Protein 1TVG (pdb70)

Sequence (136 aa):
IDLCLSSEGSEVILATSSDEKHPPENIIDGNPETFWTTTGMFPQEFIICFHKHVRIERLVIQSYFVQTLKIEKSTSKEPVDFEQWIEKDLVHTEGQLQNEEIVAHGSATYLRFIIVSAFDHFASVHSVSAEGTVVS

Nearest PDB structures (foldseek):
  1tvg-assembly1_A  TM=1.007E+00  e=2.796E-27  Homo sapiens
  2yc4-assembly1_A  TM=9.793E-01  e=1.132E-14  Chlamydomonas reinhardtii
  2yc2-assembly2_B  TM=9.809E-01  e=1.664E-14  Chlamydomonas reinhardtii
  8ruy-assembly1_R  TM=9.539E-01  e=4.265E-13  Chlamydomonas reinhardtii
  4a42-assembly2_B  TM=7.868E-01  e=5.232E-07  Clostridium perfringens

Radius of gyration: 13.61 Å; Cα contacts (8 Å, |Δi|>4): 381; chains: 1; bounding box: 42×31×30 Å

CATH classification: 2.60.120.260

B-factor: mean 14.68, std 8.05, range [3.54, 55.79]

Foldseek 3Di:
DVLQAVVQVKDKDDWQAAPVQQGPNQAHPPDQPGWHKDDADDWTKIKIFSQAKWKFFKKKWKKAFQAKKWKWFDADPDPDDTDTDDIDGFDHDPPDIGIDMDGDIDMHRMMMMIRGGGNDRMMITRYMDTDGGTDD

GO terms:
  GO:0030991 intraciliary transport particle A (C, IDA)
  GO:0005515 protein binding (F, IPI)
  GO:0097542 ciliary tip (C, TAS)
  GO:0005929 cilium (C, TAS)

Secondary structure (DSSP, 8-state):
-BTT-GGGT-EEE--S---TTS-GGGGGSS-TT--EE--S-SSEEEEEEEEEEEEEEEEEEEEESEEEEEEEEE-SSSS---EEEEEEE----TT--EEEEE---EEEEEEEEEEEEESSS--EEEEEEEEEEEE-

Structure (mmCIF, N/CA/C/O backbone):
data_1TVG
#
_entry.id   1TVG
#
_cell.length_a   70.974
_cell.length_b   41.617
_cell.length_c   46.779
_cell.angle_alpha   90.00
_cell.angle_beta   102.19
_cell.angle_gamma   90.00
#
_symmetry.space_group_name_H-M   'C 1 2 1'
#
loop_
_entity.id
_entity.type
_entity.pdbx_description
1 polymer 'LOC51668 protein'
2 non-polymer 'CALCIUM ION'
3 non-polymer 'SAMARIUM (III) ION'
4 water water
#
loop_
_atom_site.group_PDB
_atom_site.id
_atom_site.type_symbol
_atom_site.label_atom_id
_atom_site.label_alt_id
_atom_site.label_comp_id
_atom_site.label_asym_id
_atom_site.label_entity_id
_atom_site.label_seq_id
_atom_site.pdbx_PDB_ins_code
_atom_site.Cartn_x
_atom_site.Cartn_y
_atom_site.Cartn_z
_atom_site.occupancy
_atom_site.B_iso_or_equiv
_atom_site.auth_seq_id
_atom_site.auth_comp_id
_atom_site.auth_asym_id
_atom_site.auth_atom_id
_atom_site.pdbx_PDB_model_num
ATOM 1 N N . ILE A 1 14 ? 12.703 30.207 39.893 1.00 27.35 4 ILE A N 1
ATOM 2 C CA . ILE A 1 14 ? 11.616 30.492 40.863 1.00 22.96 4 ILE A CA 1
ATOM 3 C C . ILE A 1 14 ? 10.421 31.094 40.123 1.00 22.42 4 ILE A C 1
ATOM 4 O O . ILE A 1 14 ? 10.417 31.169 38.889 1.00 17.43 4 ILE A O 1
ATOM 9 N N . ASP A 1 15 ? 9.418 31.517 40.886 1.00 21.57 5 ASP A N 1
ATOM 10 C CA . ASP A 1 15 ? 8.188 32.091 40.349 1.00 21.77 5 ASP A CA 1
ATOM 11 C C . ASP A 1 15 ? 7.547 31.166 39.319 1.00 17.92 5 ASP A C 1
ATOM 12 O O . ASP A 1 15 ? 7.266 30.011 39.619 1.00 18.97 5 ASP A O 1
ATOM 17 N N . LEU A 1 16 ? 7.326 31.673 38.108 1.00 14.52 6 LEU A N 1
ATOM 18 C CA . LEU A 1 16 ? 6.698 30.891 37.043 1.00 12.30 6 LEU A CA 1
ATOM 19 C C . LEU A 1 16 ? 7.362 29.550 36.745 1.00 11.07 6 LEU A C 1
ATOM 20 O O . LEU A 1 16 ? 6.683 28.599 36.368 1.00 10.80 6 LEU A O 1
ATOM 25 N N . CYS A 1 17 ? 8.680 29.484 36.907 1.00 10.98 7 CYS A N 1
ATOM 26 C CA . CYS A 1 17 ? 9.431 28.267 36.616 1.00 10.02 7 CYS A CA 1
ATOM 27 C C . CYS A 1 17 ? 9.375 27.178 37.680 1.00 9.90 7 CYS A C 1
ATOM 28 O O . CYS A 1 17 ? 9.725 26.033 37.410 1.00 7.70 7 CYS A O 1
ATOM 31 N N . LEU A 1 18 ? 8.947 27.529 38.886 1.00 9.58 8 LEU A N 1
ATOM 32 C CA . LEU A 1 18 ? 8.903 26.564 39.976 1.00 9.42 8 LEU A CA 1
ATOM 33 C C . LEU A 1 18 ? 8.073 25.324 39.684 1.00 9.18 8 LEU A C 1
ATOM 34 O O . LEU A 1 18 ? 6.988 25.403 39.111 1.00 9.58 8 LEU A O 1
ATOM 39 N N . SER A 1 19 ? 8.600 24.172 40.079 1.00 10.36 9 SER A N 1
ATOM 40 C CA . SER A 1 19 ? 7.891 22.919 39.880 1.00 12.57 9 SER A CA 1
ATOM 41 C C . SER A 1 19 ? 6.632 22.942 40.744 1.00 13.71 9 SER A C 1
ATOM 42 O O . SER A 1 19 ? 5.634 22.303 40.417 1.00 12.50 9 SER A O 1
ATOM 45 N N . SER A 1 20 ? 6.684 23.689 41.843 1.00 14.24 10 SER A N 1
ATOM 46 C CA . SER A 1 20 ? 5.536 23.802 42.741 1.00 15.25 10 SER A CA 1
ATOM 47 C C . SER A 1 20 ? 4.417 24.583 42.055 1.00 16.34 10 SER A C 1
ATOM 48 O O . SER A 1 20 ? 3.264 24.562 42.496 1.00 16.36 10 SER A O 1
ATOM 51 N N . GLU A 1 21 ? 4.766 25.280 40.977 1.00 15.52 11 GLU A N 1
ATOM 52 C CA . GLU A 1 21 ? 3.791 26.050 40.216 1.00 14.46 11 GLU A CA 1
ATOM 53 C C . GLU A 1 21 ? 3.287 25.229 39.033 1.00 14.08 11 GLU A C 1
ATOM 54 O O . GLU A 1 21 ? 2.463 25.700 38.244 1.00 15.69 11 GLU A O 1
ATOM 60 N N . GLY A 1 22 ? 3.796 24.005 38.905 1.00 13.17 12 GLY A N 1
ATOM 61 C CA . GLY A 1 22 ? 3.365 23.140 37.825 1.00 11.21 12 GLY A CA 1
ATOM 62 C C . GLY A 1 22 ? 4.343 22.969 36.678 1.00 11.26 12 GLY A C 1
ATOM 63 O O . GLY A 1 22 ? 4.126 22.140 35.799 1.00 12.76 12 GLY A O 1
ATOM 64 N N . SER A 1 23 ? 5.423 23.741 36.684 1.00 11.63 13 SER A N 1
ATOM 65 C CA . SER A 1 23 ? 6.410 23.653 35.621 1.00 10.17 13 SER A CA 1
ATOM 66 C C . SER A 1 23 ? 7.275 22.405 35.766 1.00 9.22 13 SER A C 1
ATOM 67 O O . SER A 1 23 ? 7.311 21.774 36.827 1.00 8.62 13 SER A O 1
ATOM 70 N N . GLU A 1 24 ? 7.969 22.045 34.693 1.00 9.64 14 GLU A N 1
ATOM 71 C CA . GLU A 1 24 ? 8.802 20.851 34.706 1.00 9.50 14 GLU A CA 1
ATOM 72 C C . GLU A 1 24 ? 9.997 20.999 33.773 1.00 8.09 14 GLU A C 1
ATOM 73 O O . GLU A 1 24 ? 9.906 21.652 32.734 1.00 8.70 14 GLU A O 1
ATOM 79 N N . VAL A 1 25 ? 11.121 20.408 34.157 1.00 7.82 15 VAL A N 1
ATOM 80 C CA . VAL A 1 25 ? 12.304 20.453 33.318 1.00 8.02 15 VAL A CA 1
ATOM 81 C C . VAL A 1 25 ? 12.328 19.152 32.535 1.00 8.62 15 VAL A C 1
ATOM 82 O O . VAL A 1 25 ? 12.246 18.063 33.116 1.00 9.77 15 VAL A O 1
ATOM 86 N N . ILE A 1 26 ? 12.423 19.266 31.216 1.00 7.50 16 ILE A N 1
ATOM 87 C CA . ILE A 1 26 ? 12.446 18.096 30.355 1.00 7.59 16 ILE A CA 1
ATOM 88 C C . ILE A 1 26 ? 13.567 18.172 29.325 1.00 7.21 16 ILE A C 1
ATOM 89 O O . ILE A 1 26 ? 14.171 19.222 29.113 1.00 5.92 16 ILE A O 1
ATOM 94 N N . LEU A 1 27 ? 13.860 17.033 28.710 1.00 7.71 17 LEU A N 1
ATOM 95 C CA . LEU A 1 27 ? 14.854 16.960 27.661 1.00 6.88 17 LEU A CA 1
ATOM 96 C C . LEU A 1 27 ? 16.219 17.543 28.002 1.00 7.62 17 LEU A C 1
ATOM 97 O O . LEU A 1 27 ? 16.798 18.273 27.202 1.00 9.28 17 LEU A O 1
ATOM 102 N N . ALA A 1 28 ? 16.721 17.221 29.193 1.00 7.37 18 ALA A N 1
ATOM 103 C CA . ALA A 1 28 ? 18.042 17.682 29.617 1.00 6.86 18 ALA A CA 1
ATOM 104 C C . ALA A 1 28 ? 19.081 16.745 28.989 1.00 7.42 18 ALA A C 1
ATOM 105 O O . ALA A 1 28 ? 18.855 15.534 28.886 1.00 8.78 18 ALA A O 1
ATOM 107 N N . THR A 1 29 ? 20.217 17.300 28.575 1.00 5.44 19 THR A N 1
ATOM 108 C CA . THR A 1 29 ? 21.262 16.512 27.923 1.00 5.96 19 THR A CA 1
ATOM 109 C C . THR A 1 29 ? 22.193 15.777 28.886 1.00 5.71 19 THR A C 1
ATOM 110 O O . THR A 1 29 ? 23.078 15.024 28.467 1.00 7.90 19 THR A O 1
ATOM 114 N N . SER A 1 30 ? 21.987 15.994 30.178 1.00 6.07 20 SER A N 1
ATOM 115 C CA . SER A 1 30 ? 22.756 15.311 31.209 1.00 9.60 20 SER A CA 1
ATOM 116 C C . SER A 1 30 ? 21.759 14.826 32.244 1.00 11.15 20 SER A C 1
ATOM 117 O O . SER A 1 30 ? 20.777 15.507 32.527 1.00 11.67 20 SER A O 1
ATOM 120 N N . SER A 1 31 ? 22.003 13.643 32.796 1.00 14.80 21 SER A N 1
ATOM 121 C CA . SER A 1 31 ? 21.108 13.074 33.794 1.00 18.42 21 SER A CA 1
ATOM 122 C C . SER A 1 31 ? 21.864 12.425 34.950 1.00 20.00 21 SER A C 1
ATOM 123 O O . SER A 1 31 ? 21.640 11.256 35.267 1.00 20.86 21 SER A O 1
ATOM 126 N N . ASP A 1 32 ? 22.761 13.184 35.574 1.00 19.09 22 ASP A N 1
ATOM 127 C CA . ASP A 1 32 ? 23.523 12.677 36.709 1.00 20.08 22 ASP A CA 1
ATOM 128 C C . ASP A 1 32 ? 22.559 12.487 37.875 1.00 19.75 22 ASP A C 1
ATOM 129 O O . ASP A 1 32 ? 21.852 13.416 38.264 1.00 17.89 22 ASP A O 1
ATOM 134 N N . GLU A 1 33 ? 22.537 11.278 38.426 1.00 20.91 23 GLU A N 1
ATOM 135 C CA . GLU A 1 33 ? 21.655 10.940 39.537 1.00 22.19 23 GLU A CA 1
ATOM 136 C C . GLU A 1 33 ? 21.834 11.865 40.742 1.00 21.14 23 GLU A C 1
ATOM 137 O O . GLU A 1 33 ? 20.885 12.117 41.485 1.00 21.43 23 GLU A O 1
ATOM 143 N N . LYS A 1 34 ? 23.050 12.365 40.930 1.00 20.37 24 LYS A N 1
ATOM 144 C CA . LYS A 1 34 ? 23.358 13.248 42.051 1.00 20.15 24 LYS A CA 1
ATOM 145 C C . LYS A 1 34 ? 22.916 14.685 41.790 1.00 18.56 24 LYS A C 1
ATOM 146 O O . LYS A 1 34 ? 22.776 15.478 42.725 1.00 18.56 24 LYS A O 1
ATOM 152 N N . HIS A 1 35 ? 22.698 15.016 40.521 1.00 16.02 25 HIS A N 1
ATOM 153 C CA . HIS A 1 35 ? 22.301 16.372 40.143 1.00 15.33 25 HIS A CA 1
ATOM 154 C C . HIS A 1 35 ? 21.261 16.379 39.026 1.00 14.04 25 HIS A C 1
ATOM 155 O O . HIS A 1 35 ? 21.537 16.821 37.906 1.00 11.12 25 HIS A O 1
ATOM 162 N N . PRO A 1 36 ? 20.043 15.906 39.325 1.00 13.07 26 PRO A N 1
ATOM 163 C CA . PRO A 1 36 ? 18.925 15.831 38.377 1.00 12.92 26 PRO A CA 1
ATOM 164 C C . PRO A 1 36 ? 18.404 17.172 37.868 1.00 11.28 26 PRO A C 1
ATOM 165 O O . PRO A 1 36 ? 18.571 18.205 38.517 1.00 9.56 26 PRO A O 1
ATOM 169 N N . PRO A 1 37 ? 17.765 17.166 36.685 1.00 10.33 27 PRO A N 1
ATOM 170 C CA . PRO A 1 37 ? 17.205 18.369 36.064 1.00 10.85 27 PRO A CA 1
ATOM 171 C C . PRO A 1 37 ? 16.225 19.111 36.965 1.00 10.45 27 PRO A C 1
ATOM 172 O O . PRO A 1 37 ? 16.181 20.344 36.966 1.00 9.35 27 PRO A O 1
ATOM 176 N N . GLU A 1 38 ? 15.438 18.361 37.728 1.00 11.86 28 GLU A N 1
ATOM 177 C CA . GLU A 1 38 ? 14.449 18.962 38.615 1.00 12.78 28 GLU A CA 1
ATOM 178 C C . GLU A 1 38 ? 15.078 19.970 39.582 1.00 10.26 28 GLU A C 1
ATOM 179 O O . GLU A 1 38 ? 14.389 20.843 40.110 1.00 11.38 28 GLU A O 1
ATOM 185 N N . ASN A 1 39 ? 16.387 19.849 39.798 1.00 9.98 29 ASN A N 1
ATOM 186 C CA . ASN A 1 39 ? 17.123 20.739 40.701 1.00 9.52 29 ASN A CA 1
ATOM 187 C C . ASN A 1 39 ? 17.159 22.182 40.202 1.00 8.18 29 ASN A C 1
ATOM 188 O O . ASN A 1 39 ? 17.457 23.093 40.954 1.00 8.06 29 ASN A O 1
ATOM 193 N N . ILE A 1 40 ? 16.860 22.398 38.929 1.00 6.44 30 ILE A N 1
ATOM 194 C CA . ILE A 1 40 ? 16.868 23.745 38.370 1.00 7.13 30 ILE A CA 1
ATOM 195 C C . ILE A 1 40 ? 15.662 24.579 38.817 1.00 8.22 30 ILE A C 1
ATOM 196 O O . ILE A 1 40 ? 15.737 25.808 38.874 1.00 7.24 30 ILE A O 1
ATOM 201 N N . ILE A 1 41 ? 14.562 23.915 39.159 1.00 8.66 31 ILE A N 1
ATOM 202 C CA . ILE A 1 41 ? 13.354 24.631 39.552 1.00 9.31 31 ILE A CA 1
ATOM 203 C C . ILE A 1 41 ? 12.733 24.268 40.907 1.00 9.77 31 ILE A C 1
ATOM 204 O O . ILE A 1 41 ? 11.515 24.339 41.070 1.00 10.56 31 ILE A O 1
ATOM 209 N N . ASP A 1 42 ? 13.560 23.913 41.888 1.00 10.66 32 ASP A N 1
ATOM 210 C CA . ASP A 1 42 ? 13.032 23.549 43.198 1.00 11.85 32 ASP A CA 1
ATOM 211 C C . ASP A 1 42 ? 13.116 24.644 44.261 1.00 12.01 32 ASP A C 1
ATOM 212 O O . ASP A 1 42 ? 12.807 24.404 45.429 1.00 14.74 32 ASP A O 1
ATOM 217 N N . GLY A 1 43 ? 13.527 25.839 43.855 1.00 11.23 33 GLY A N 1
ATOM 218 C CA . GLY A 1 43 ? 13.623 26.953 44.783 1.00 14.56 33 GLY A CA 1
ATOM 219 C C . GLY A 1 43 ? 14.691 26.820 45.854 1.00 14.70 33 GLY A C 1
ATOM 220 O O . GLY A 1 43 ? 14.602 27.457 46.902 1.00 17.45 33 GLY A O 1
ATOM 221 N N . ASN A 1 44 ? 15.703 26.003 45.594 1.00 13.60 34 ASN A N 1
ATOM 222 C CA . ASN A 1 44 ? 16.790 25.797 46.546 1.00 12.26 34 ASN A CA 1
ATOM 223 C C . ASN A 1 44 ? 18.101 26.196 45.878 1.00 12.42 34 ASN A C 1
ATOM 224 O O . ASN A 1 44 ? 18.555 25.529 44.961 1.00 11.49 34 ASN A O 1
ATOM 229 N N . PRO A 1 45 ? 18.739 27.277 46.340 1.00 12.99 35 PRO A N 1
ATOM 230 C CA . PRO A 1 45 ? 19.997 27.706 45.731 1.00 12.35 35 PRO A CA 1
ATOM 231 C C . PRO A 1 45 ? 21.158 26.718 45.781 1.00 12.78 35 PRO A C 1
ATOM 232 O O . PRO A 1 45 ? 22.065 26.805 44.957 1.00 12.45 35 PRO A O 1
ATOM 236 N N . GLU A 1 46 ? 21.161 25.774 46.719 1.00 12.07 36 GLU A N 1
ATOM 237 C CA . GLU A 1 46 ? 22.297 24.857 46.731 1.00 12.41 36 GLU A CA 1
ATOM 238 C C . GLU A 1 46 ? 22.189 23.574 45.906 1.00 12.24 36 GLU A C 1
ATOM 239 O O . GLU 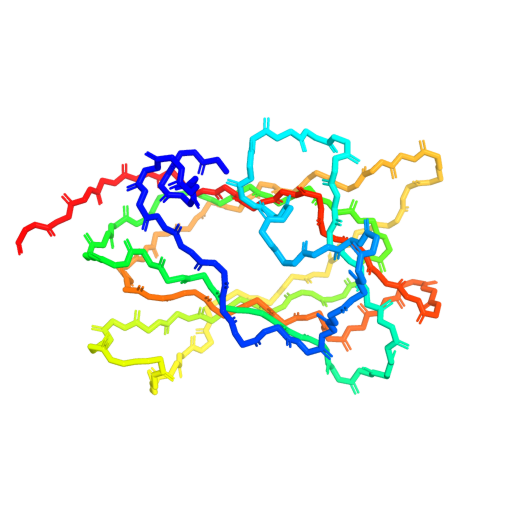A 1 46 ? 23.205 22.943 45.624 1.00 13.63 36 GLU A O 1
ATOM 245 N N . THR A 1 47 ? 20.984 23.194 45.490 1.00 10.87 37 THR A N 1
ATOM 246 C CA . THR A 1 47 ? 20.847 22.007 44.645 1.00 8.61 37 THR A CA 1
ATOM 247 C C . THR A 1 47 ? 20.999 22.459 43.195 1.00 9.08 37 THR A C 1
ATOM 248 O O . THR A 1 47 ? 20.562 23.547 42.827 1.00 7.54 37 THR A O 1
ATOM 252 N N . PHE A 1 48 ? 21.624 21.631 42.373 1.00 7.95 38 PHE A N 1
ATOM 253 C CA . PHE A 1 48 ? 21.819 22.006 40.981 1.00 8.66 38 PHE A CA 1
ATOM 254 C C . PHE A 1 48 ? 21.879 20.842 40.013 1.00 7.72 38 PHE A C 1
ATOM 255 O O . PHE A 1 48 ? 22.036 19.681 40.403 1.00 9.24 38 PHE A O 1
ATOM 263 N N . TRP A 1 49 ? 21.724 21.183 38.737 1.00 7.12 39 TRP A N 1
ATOM 264 C CA . TRP A 1 49 ? 21.822 20.223 37.644 1.00 6.47 39 TRP A CA 1
ATOM 265 C C . TRP A 1 49 ? 23.214 20.502 37.089 1.00 6.49 39 TRP A C 1
ATOM 266 O O . TRP A 1 49 ? 23.627 21.660 37.008 1.00 7.58 39 TRP A O 1
ATOM 277 N N . THR A 1 50 ? 23.951 19.461 36.721 1.00 7.25 40 THR A N 1
ATOM 278 C CA . THR A 1 50 ? 25.276 19.688 36.178 1.00 8.19 40 THR A CA 1
ATOM 279 C C . THR A 1 50 ? 25.469 18.917 34.882 1.00 7.87 40 THR A C 1
ATOM 280 O O . THR A 1 50 ? 24.805 17.902 34.648 1.00 8.50 40 THR A O 1
ATOM 284 N N . THR A 1 51 ? 26.364 19.411 34.033 1.00 6.89 41 THR A N 1
ATOM 285 C CA . THR A 1 51 ? 26.636 18.737 32.771 1.00 6.51 41 THR A CA 1
ATOM 286 C C . THR A 1 51 ? 27.644 17.618 33.004 1.00 7.30 41 THR A C 1
ATOM 287 O O . THR A 1 51 ? 28.511 17.709 33.886 1.00 9.01 41 THR A O 1
ATOM 291 N N . THR A 1 52 ? 27.517 16.568 32.200 1.00 8.43 42 THR A N 1
ATOM 292 C CA . THR A 1 52 ? 28.378 15.398 32.296 1.00 9.83 42 THR A CA 1
ATOM 293 C C . THR A 1 52 ? 29.121 15.071 31.006 1.00 12.58 42 THR A C 1
ATOM 294 O O . THR A 1 52 ? 30.046 14.258 31.014 1.00 15.17 42 THR A O 1
ATOM 298 N N . GLY A 1 53 ? 28.722 15.695 29.903 1.00 12.25 43 GLY A N 1
ATOM 299 C CA . GLY A 1 53 ? 29.375 15.412 28.636 1.00 10.77 43 GLY A CA 1
ATOM 300 C C . GLY A 1 53 ? 29.935 16.629 27.933 1.00 9.62 43 GLY A C 1
ATOM 301 O O . GLY A 1 53 ? 30.394 17.574 28.578 1.00 10.28 43 GLY A O 1
ATOM 302 N N . MET A 1 54 ? 29.914 16.598 26.602 1.00 8.18 44 MET A N 1
ATOM 303 C CA . MET A 1 54 ? 30.431 17.704 25.808 1.00 7.72 44 MET A CA 1
ATOM 304 C C . MET A 1 54 ? 29.350 18.727 25.488 1.00 6.63 44 MET A C 1
ATOM 305 O O . MET A 1 54 ? 28.208 18.591 25.929 1.00 9.46 44 MET A O 1
ATOM 310 N N . PHE A 1 55 ? 29.710 19.750 24.719 1.00 5.59 45 PHE A N 1
ATOM 311 C CA . PHE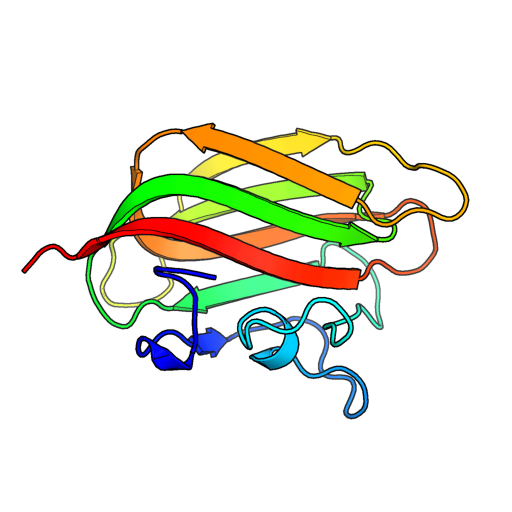 A 1 55 ? 28.775 20.828 24.414 1.00 6.07 45 PHE A CA 1
ATOM 312 C C . PHE A 1 55 ? 28.359 20.951 22.953 1.00 6.24 45 PHE A C 1
ATOM 313 O O . PHE A 1 55 ? 29.029 20.437 22.059 1.00 7.03 45 PHE A O 1
ATOM 321 N N . PRO A 1 56 ? 27.230 21.630 22.694 1.00 7.18 46 PRO A N 1
ATOM 322 C CA . PRO A 1 56 ? 26.347 22.289 23.664 1.00 7.35 46 PRO A CA 1
ATOM 323 C C . PRO A 1 56 ? 25.508 21.333 24.519 1.00 6.60 46 PRO A C 1
ATOM 324 O O . PRO A 1 56 ? 25.228 20.204 24.125 1.00 6.95 46 PRO A O 1
ATOM 328 N N . GLN A 1 57 ? 25.129 21.806 25.701 1.00 6.12 47 GLN A N 1
ATOM 329 C CA . GLN A 1 57 ? 24.289 21.053 26.625 1.00 4.31 47 GLN A CA 1
ATOM 330 C C . GLN A 1 57 ? 23.013 21.879 26.730 1.00 6.27 47 GLN A C 1
ATOM 331 O O . GLN A 1 57 ? 23.040 23.079 26.469 1.00 6.82 47 GLN A O 1
ATOM 337 N N . GLU A 1 58 ? 21.896 21.263 27.097 1.00 6.07 48 GLU A N 1
ATOM 338 C CA . GLU A 1 58 ? 20.672 22.044 27.220 1.00 6.87 48 GLU A CA 1
ATOM 339 C C . GLU A 1 58 ? 19.592 21.344 28.015 1.00 7.37 48 GLU A C 1
ATOM 340 O O . GLU A 1 58 ? 19.712 20.178 28.372 1.00 7.10 48 GLU A O 1
ATOM 346 N N . PHE A 1 59 ? 18.538 22.095 28.302 1.00 4.88 49 PHE A N 1
ATOM 347 C CA . PHE A 1 59 ? 17.382 21.569 28.996 1.00 5.05 49 PHE A CA 1
ATOM 348 C C . PHE A 1 59 ? 16.246 22.504 28.656 1.00 6.09 49 PHE A C 1
ATOM 349 O O . PHE A 1 59 ? 16.469 23.648 28.263 1.00 6.02 49 PHE A O 1
ATOM 357 N N . ILE A 1 60 ? 15.028 22.007 28.789 1.00 4.75 50 ILE A N 1
ATOM 358 C CA . ILE A 1 60 ? 13.861 22.806 28.469 1.00 5.21 50 ILE A CA 1
ATOM 359 C C . ILE A 1 60 ? 12.949 22.897 29.673 1.00 4.71 50 ILE A C 1
ATOM 360 O O . ILE A 1 60 ? 12.767 21.921 30.396 1.00 6.58 50 ILE A O 1
ATOM 365 N N . ILE A 1 61 ? 12.397 24.083 29.904 1.00 5.79 51 ILE A N 1
ATOM 366 C CA . ILE A 1 61 ? 11.459 24.255 30.996 1.00 6.40 51 ILE A CA 1
ATOM 367 C C . ILE A 1 61 ? 10.077 24.332 30.368 1.00 6.45 51 ILE A C 1
ATOM 368 O O . ILE A 1 61 ? 9.828 25.156 29.490 1.00 7.99 51 ILE A O 1
ATOM 373 N N . CYS A 1 62 ? 9.203 23.430 30.794 1.00 6.55 52 CYS A N 1
ATOM 374 C CA . CYS A 1 62 ? 7.836 23.365 30.297 1.00 8.05 52 CYS A CA 1
ATOM 375 C C . CYS A 1 62 ? 6.934 23.964 31.361 1.00 8.08 52 CYS A C 1
ATOM 376 O O . CYS A 1 62 ? 6.899 23.478 32.490 1.00 9.37 52 CYS A O 1
ATOM 379 N N . PHE A 1 63 ? 6.211 25.024 31.009 1.00 8.13 53 PHE A N 1
ATOM 380 C CA . PHE A 1 63 ? 5.316 25.672 31.969 1.00 10.27 53 PHE A CA 1
ATOM 381 C C . PHE A 1 63 ? 3.985 24.935 32.123 1.00 10.95 53 PHE A C 1
ATOM 382 O O . PHE A 1 63 ? 3.296 25.103 33.126 1.00 12.54 53 PHE A O 1
ATOM 390 N N . HIS A 1 64 ? 3.637 24.110 31.137 1.00 13.29 54 HIS A N 1
ATOM 391 C CA . HIS A 1 64 ? 2.377 23.372 31.153 1.00 14.48 54 HIS A CA 1
ATOM 392 C C . HIS A 1 64 ? 1.218 24.362 31.180 1.00 16.10 54 HIS A C 1
ATOM 393 O O . HIS A 1 64 ? 0.146 24.095 31.730 1.00 15.97 54 HIS A O 1
ATOM 400 N N . LYS A 1 65 ? 1.466 25.515 30.570 1.00 14.98 55 LYS A N 1
ATOM 401 C CA . LYS A 1 65 ? 0.496 26.594 30.470 1.00 16.28 55 LYS A CA 1
ATOM 402 C C . LYS A 1 65 ? 1.154 27.718 29.680 1.00 15.17 55 LYS A C 1
ATOM 403 O O . LYS A 1 65 ? 2.343 27.643 29.355 1.00 14.97 55 LYS A O 1
ATOM 409 N N . HIS A 1 66 ? 0.384 28.753 29.364 1.00 14.24 56 HIS A N 1
ATOM 410 C CA . HIS A 1 66 ? 0.907 29.892 28.618 1.00 15.32 56 HIS A CA 1
ATOM 411 C C . HIS A 1 66 ? 1.242 30.994 29.607 1.00 14.49 56 HIS A C 1
ATOM 412 O O . HIS A 1 66 ? 0.429 31.325 30.466 1.00 15.68 56 HIS A O 1
ATOM 419 N N . VAL A 1 67 ? 2.442 31.552 29.490 1.00 13.40 57 VAL A N 1
ATOM 420 C CA . VAL A 1 67 ? 2.862 32.618 30.385 1.00 11.72 57 VAL A CA 1
ATOM 421 C C . VAL A 1 67 ? 3.447 33.805 29.624 1.00 10.76 57 VAL A C 1
ATOM 422 O O . VAL A 1 67 ? 3.859 33.685 28.469 1.00 11.64 57 VAL A O 1
ATOM 426 N N . ARG A 1 68 ? 3.455 34.958 30.284 1.00 8.49 58 ARG A N 1
ATOM 427 C CA . ARG A 1 68 ? 4.035 36.171 29.732 1.00 8.53 58 ARG A CA 1
ATOM 428 C C . ARG A 1 68 ? 5.137 36.541 30.717 1.00 7.34 58 ARG A C 1
ATOM 429 O O . ARG A 1 68 ? 4.875 36.822 31.894 1.00 7.63 58 ARG A O 1
ATOM 437 N N . ILE A 1 69 ? 6.372 36.502 30.223 1.00 7.73 59 ILE A N 1
ATOM 438 C CA . ILE A 1 69 ? 7.556 36.773 31.026 1.00 7.02 59 ILE A CA 1
ATOM 439 C C . ILE A 1 69 ? 8.021 38.216 30.928 1.00 8.81 59 ILE A C 1
ATOM 440 O O . ILE A 1 69 ? 7.996 38.819 29.855 1.00 8.76 59 ILE A O 1
ATOM 445 N N . GLU A 1 70 ? 8.448 38.755 32.065 1.00 9.24 60 GLU A N 1
ATOM 446 C CA . GLU A 1 70 ? 8.933 40.125 32.144 1.00 12.27 60 GLU A CA 1
ATOM 447 C C . GLU A 1 70 ?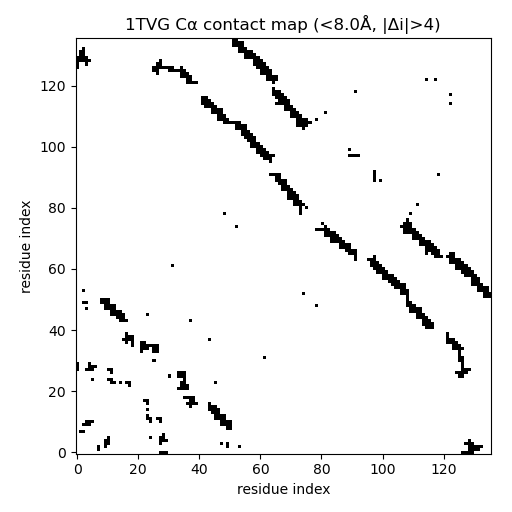 10.359 40.167 32.685 1.00 11.01 60 GLU A C 1
ATOM 448 O O . GLU A 1 70 ? 11.055 41.173 32.548 1.00 10.03 60 GLU A O 1
ATOM 454 N N . ARG A 1 71 ? 10.801 39.070 33.294 1.00 10.09 61 ARG A N 1
ATOM 455 C CA . ARG A 1 71 ? 12.146 39.019 33.859 1.00 11.67 61 ARG A CA 1
ATOM 456 C C . ARG A 1 71 ? 12.616 37.581 34.081 1.00 9.12 61 ARG A C 1
ATOM 457 O O . ARG A 1 71 ? 11.826 36.697 34.410 1.00 9.75 61 ARG A O 1
ATOM 465 N N . LEU A 1 72 ? 13.908 37.355 33.876 1.00 9.63 62 LEU A N 1
ATOM 466 C CA . LEU A 1 72 ? 14.497 36.037 34.074 1.00 8.45 62 LEU A CA 1
ATOM 467 C C . LEU A 1 72 ? 15.680 36.164 35.023 1.00 9.07 62 LEU A C 1
ATOM 468 O O . LEU A 1 72 ? 16.428 37.136 34.962 1.00 9.48 62 LEU A O 1
ATOM 473 N N . VAL A 1 73 ? 15.840 35.196 35.916 1.00 6.74 63 VAL A N 1
ATOM 474 C CA . VAL A 1 73 ? 16.980 35.219 36.823 1.00 9.55 63 VAL A CA 1
ATOM 475 C C . VAL A 1 73 ? 17.631 33.857 36.742 1.00 7.91 63 VAL A C 1
ATOM 476 O O . VAL A 1 73 ? 16.960 32.832 36.832 1.00 9.88 63 VAL A O 1
ATOM 480 N N . ILE A 1 74 ? 18.942 33.839 36.566 1.00 6.99 64 ILE A N 1
ATOM 481 C CA . ILE A 1 74 ? 19.640 32.572 36.444 1.00 8.91 64 ILE A CA 1
ATOM 482 C C . ILE A 1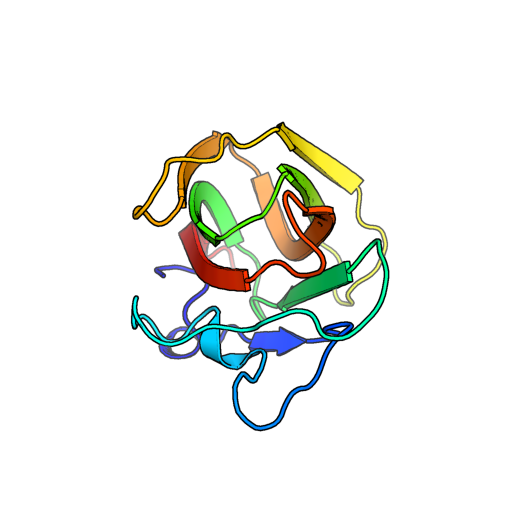 74 ? 20.784 32.493 37.436 1.00 7.09 64 ILE A C 1
ATOM 483 O O . ILE A 1 74 ? 21.569 33.431 37.563 1.00 9.04 64 ILE A O 1
ATOM 488 N N . GLN A 1 75 ? 20.857 31.380 38.158 1.00 7.45 65 GLN A N 1
ATOM 489 C CA . GLN A 1 75 ? 21.917 31.159 39.136 1.00 7.62 65 GLN A CA 1
ATOM 490 C C . GLN A 1 75 ? 22.670 29.945 38.619 1.00 7.17 65 GLN A C 1
ATOM 491 O O . GLN A 1 75 ? 22.085 28.879 38.469 1.00 7.60 65 GLN A O 1
ATOM 497 N N . SER A 1 76 ? 23.964 30.101 38.366 1.00 7.06 66 SER A N 1
ATOM 498 C CA . SER A 1 76 ? 24.750 29.008 37.804 1.00 6.61 66 SER A CA 1
ATOM 499 C C . SER A 1 76 ? 26.210 29.063 38.203 1.00 8.26 66 SER A C 1
ATOM 500 O O . SER A 1 76 ? 26.610 29.871 39.036 1.00 7.49 66 SER A O 1
ATOM 503 N N . TYR A 1 77 ? 27.006 28.190 37.595 1.00 7.67 67 TYR A N 1
ATOM 504 C CA . TYR A 1 77 ? 28.437 28.156 37.848 1.00 7.68 67 TYR A CA 1
ATOM 505 C C . TYR A 1 77 ? 29.142 27.621 36.608 1.00 7.25 67 TYR A C 1
ATOM 506 O O . TYR A 1 77 ? 28.706 26.639 36.008 1.00 6.69 67 TYR A O 1
ATOM 515 N N . PHE A 1 78 ? 30.218 28.293 36.221 1.00 6.78 68 PHE A N 1
ATOM 516 C CA . PHE A 1 78 ? 31.026 27.912 35.073 1.00 8.18 68 PHE A CA 1
ATOM 517 C C . PHE A 1 78 ? 30.357 28.043 33.706 1.00 6.34 68 PHE A C 1
ATOM 518 O O . PHE A 1 78 ? 30.919 27.599 32.709 1.00 8.72 68 PHE A O 1
ATOM 526 N N . VAL A 1 79 ? 29.170 28.644 33.645 1.00 5.82 69 VAL A N 1
ATOM 527 C CA . VAL A 1 79 ? 28.509 28.832 32.352 1.00 6.69 69 VAL A CA 1
ATOM 528 C C . VAL A 1 79 ? 29.186 30.004 31.645 1.00 8.17 69 VAL A C 1
ATOM 529 O O . VAL A 1 79 ? 29.236 31.105 32.183 1.00 8.35 69 VAL A O 1
ATOM 533 N N . GLN A 1 80 ? 29.701 29.774 30.442 1.00 8.43 70 GLN A N 1
ATOM 534 C CA . GLN A 1 80 ? 30.372 30.845 29.708 1.00 10.52 70 GLN A CA 1
ATOM 535 C C . GLN A 1 80 ? 29.408 31.590 28.789 1.00 10.59 70 GLN A C 1
ATOM 536 O O . GLN A 1 80 ? 29.264 32.810 28.883 1.00 13.56 70 GLN A O 1
ATOM 542 N N . THR A 1 81 ? 28.769 30.851 27.888 1.00 9.56 71 THR A N 1
ATOM 543 C CA . THR A 1 81 ? 27.795 31.417 26.967 1.00 8.81 71 THR A CA 1
ATOM 544 C C . THR A 1 81 ? 26.499 30.653 27.152 1.00 9.22 71 THR A C 1
ATOM 545 O O . THR A 1 81 ? 26.474 29.423 27.105 1.00 7.89 71 THR A O 1
ATOM 549 N N . LEU A 1 82 ? 25.425 31.403 27.365 1.00 8.13 72 LEU A N 1
ATOM 550 C CA . LEU A 1 82 ? 24.106 30.841 27.593 1.00 9.42 72 LEU A CA 1
ATOM 551 C C . LEU A 1 82 ? 23.153 31.381 26.533 1.00 10.51 72 LEU A C 1
ATOM 552 O O . LEU A 1 82 ? 23.088 32.585 26.303 1.00 11.38 72 LEU A O 1
ATOM 557 N N . LYS A 1 83 ? 22.440 30.486 25.861 1.00 9.71 73 LYS A N 1
ATOM 558 C CA . LYS A 1 83 ? 21.479 30.899 24.851 1.00 10.13 73 LYS A CA 1
ATOM 559 C C . LYS A 1 83 ? 20.106 30.506 25.363 1.00 9.70 73 LYS A C 1
ATOM 560 O O . LYS A 1 83 ? 19.918 29.391 25.839 1.00 10.81 73 LYS A O 1
ATOM 566 N N . ILE A 1 84 ? 19.151 31.424 25.279 1.00 8.64 74 ILE A N 1
ATOM 567 C CA . ILE A 1 84 ? 17.797 31.140 25.729 1.00 8.76 74 ILE A CA 1
ATOM 568 C C . ILE A 1 84 ? 16.869 31.286 24.537 1.00 8.83 74 ILE A C 1
ATOM 569 O O . ILE A 1 84 ? 16.891 32.307 23.855 1.00 9.40 74 ILE A O 1
ATOM 574 N N . GLU A 1 85 ? 16.073 30.255 24.282 1.00 9.14 75 GLU A N 1
ATOM 575 C CA . GLU A 1 85 ? 15.125 30.272 23.182 1.00 8.41 75 GLU A CA 1
ATOM 576 C C . GLU A 1 85 ? 13.736 30.067 23.756 1.00 9.01 75 GLU A C 1
ATOM 577 O O . GLU A 1 85 ? 13.582 29.574 24.873 1.00 8.23 75 GLU A O 1
ATOM 583 N N . LYS A 1 86 ? 12.715 30.457 23.008 1.00 6.88 76 LYS A N 1
ATOM 584 C CA . LYS A 1 86 ? 11.367 30.281 23.506 1.00 6.79 76 LYS A CA 1
ATOM 585 C C . LYS A 1 86 ? 10.421 29.771 22.438 1.00 7.20 76 LYS A C 1
ATOM 586 O O . LYS A 1 86 ? 10.629 29.981 21.240 1.00 8.07 76 LYS A O 1
ATOM 592 N N . SER A 1 87 ? 9.386 29.086 22.901 1.00 6.48 77 SER A N 1
ATOM 593 C CA . SER A 1 87 ? 8.355 28.537 22.037 1.00 7.64 77 SER A CA 1
ATOM 594 C C . SER A 1 87 ? 6.994 28.838 22.649 1.00 8.28 77 SER A C 1
ATOM 595 O O . SER A 1 87 ? 6.867 28.969 23.873 1.00 6.71 77 SER A O 1
ATOM 598 N N . THR A 1 88 ? 5.984 28.960 21.793 1.00 9.77 78 THR A N 1
ATOM 599 C CA . THR A 1 88 ? 4.626 29.211 22.243 1.00 11.63 78 THR A CA 1
ATOM 600 C C . THR A 1 88 ? 3.748 28.079 21.737 1.00 10.64 78 THR A C 1
ATOM 601 O O . THR A 1 88 ? 2.527 28.161 21.795 1.00 11.40 78 THR A O 1
ATOM 605 N N . SER A 1 89 ? 4.384 27.022 21.242 1.00 9.80 79 SER A N 1
ATOM 606 C CA . SER A 1 89 ? 3.667 25.871 20.702 1.00 9.91 79 SER A CA 1
ATOM 607 C C . SER A 1 89 ? 3.173 24.898 21.773 1.00 10.17 79 SER A C 1
ATOM 608 O O . SER A 1 89 ? 3.593 24.957 22.929 1.00 9.50 79 SER A O 1
ATOM 611 N N . LYS A 1 90 ? 2.273 23.999 21.384 1.00 12.05 80 LYS A N 1
ATOM 612 C CA . LYS A 1 90 ? 1.738 23.010 22.315 1.00 13.10 80 LYS A CA 1
ATOM 613 C C . LYS A 1 90 ? 2.842 22.036 22.737 1.00 13.54 80 LYS A C 1
ATOM 614 O O . LYS A 1 90 ? 2.892 21.581 23.882 1.00 15.65 80 LYS A O 1
ATOM 620 N N . GLU A 1 91 ? 3.725 21.726 21.795 1.00 13.28 81 GLU A N 1
ATOM 621 C CA . GLU A 1 91 ? 4.846 20.827 22.036 1.00 11.25 81 GLU A CA 1
ATOM 622 C C . GLU A 1 91 ? 6.145 21.623 21.999 1.00 10.18 81 GLU A C 1
ATOM 623 O O . GLU A 1 91 ? 6.173 22.754 21.510 1.00 9.15 81 GLU A O 1
ATOM 629 N N . PRO A 1 92 ? 7.241 21.047 22.529 1.00 8.89 82 PRO A N 1
ATOM 630 C CA . PRO A 1 92 ? 8.536 21.735 22.535 1.00 8.38 82 PRO A CA 1
ATOM 631 C C . PRO A 1 92 ? 9.131 21.758 21.127 1.00 8.87 82 PRO A C 1
ATOM 632 O O . PRO A 1 92 ? 10.105 21.070 20.827 1.00 8.59 82 PRO A O 1
ATOM 636 N N . VAL A 1 93 ? 8.519 22.561 20.265 1.00 9.75 83 VAL A N 1
ATOM 637 C CA . VAL A 1 93 ? 8.952 22.684 18.881 1.00 11.08 83 VAL A CA 1
ATOM 638 C C . VAL A 1 93 ? 8.950 24.147 18.466 1.00 11.97 83 VAL A C 1
ATOM 639 O O . VAL A 1 93 ? 8.474 25.011 19.202 1.00 12.93 83 VAL A O 1
ATOM 643 N N . ASP A 1 94 ? 9.487 24.414 17.282 1.00 12.48 84 ASP A N 1
ATOM 644 C CA . ASP A 1 94 ? 9.539 25.766 16.745 1.00 14.03 84 ASP A CA 1
ATOM 645 C C . ASP A 1 94 ? 10.039 26.809 17.733 1.00 12.38 84 ASP A C 1
ATOM 646 O O . ASP A 1 94 ? 9.353 27.792 18.010 1.00 12.58 84 ASP A O 1
ATOM 651 N N . PHE A 1 95 ? 11.228 26.585 18.276 1.00 12.04 85 PHE A N 1
ATOM 652 C CA . PHE A 1 95 ? 11.821 27.546 19.198 1.00 11.16 85 PHE A CA 1
ATOM 653 C C . PHE A 1 95 ? 12.451 28.656 18.372 1.00 12.00 85 PHE A C 1
ATOM 654 O O . PHE A 1 95 ? 12.864 28.429 17.232 1.00 12.91 85 PHE A O 1
ATOM 662 N N . GLU A 1 96 ? 12.523 29.854 18.942 1.00 10.94 86 GLU A N 1
ATOM 663 C CA . GLU A 1 96 ? 13.141 30.980 18.254 1.00 13.33 86 GLU A CA 1
ATOM 664 C C . GLU A 1 96 ? 14.176 31.564 19.208 1.00 13.44 86 GLU A C 1
ATOM 665 O O . GLU A 1 96 ? 13.955 31.594 20.423 1.00 11.23 86 GLU A O 1
ATOM 671 N N . GLN A 1 97 ? 15.310 32.009 18.676 1.00 14.0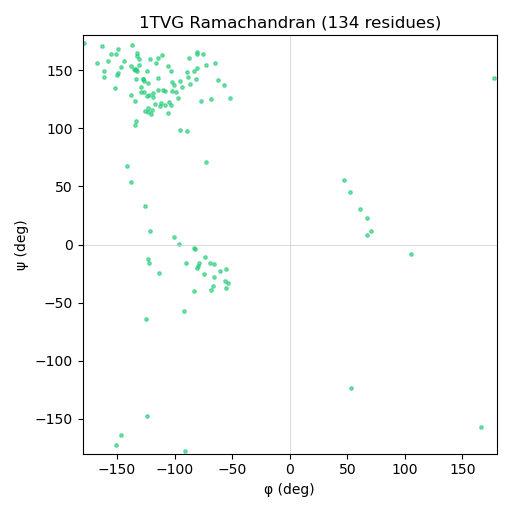1 87 GLN A N 1
ATOM 672 C CA . GLN A 1 97 ? 16.336 32.579 19.533 1.00 15.59 87 GLN A CA 1
ATOM 673 C C . GLN A 1 97 ? 15.765 33.811 20.211 1.00 15.40 87 GLN A C 1
ATOM 674 O O . GLN A 1 97 ? 15.018 34.578 19.610 1.00 16.19 87 GLN A O 1
ATOM 680 N N . TRP A 1 98 ? 16.116 33.991 21.474 1.00 13.46 88 TRP A N 1
ATOM 681 C CA . TRP A 1 98 ? 15.617 35.121 22.235 1.00 11.74 88 TRP A CA 1
ATOM 682 C C . TRP A 1 98 ? 16.796 35.889 22.810 1.00 11.65 88 TRP A C 1
ATOM 683 O O . TRP A 1 98 ? 17.040 37.037 22.448 1.00 9.47 88 TRP A O 1
ATOM 694 N N . ILE A 1 99 ? 17.545 35.231 23.687 1.00 10.88 89 ILE A N 1
ATOM 695 C CA . ILE A 1 99 ? 18.687 35.858 24.334 1.00 10.58 89 ILE A CA 1
ATOM 696 C C . ILE A 1 99 ? 19.943 35.009 24.183 1.00 12.44 89 ILE A C 1
ATOM 697 O O . ILE A 1 99 ? 19.877 33.786 24.231 1.00 13.35 89 ILE A O 1
ATOM 702 N N . GLU A 1 100 ? 21.080 35.669 23.993 1.00 13.78 90 GLU A N 1
ATOM 703 C CA . GLU A 1 100 ? 22.374 34.995 23.898 1.00 17.60 90 GLU A CA 1
ATOM 704 C C . GLU A 1 100 ? 23.288 35.835 24.786 1.00 19.26 90 GLU A C 1
ATOM 705 O O . GLU A 1 100 ? 23.709 36.922 24.401 1.00 20.08 90 GLU A O 1
ATOM 711 N N . LYS A 1 101 ? 23.574 35.335 25.984 1.00 19.15 91 LYS A N 1
ATOM 712 C CA . LYS A 1 101 ? 24.394 36.064 26.945 1.00 20.37 91 LYS A CA 1
ATOM 713 C C . LYS A 1 101 ? 25.727 35.407 27.273 1.00 19.78 91 LYS A C 1
ATOM 714 O O . LYS A 1 101 ? 25.831 34.187 27.353 1.00 14.08 91 LYS A O 1
ATOM 720 N N . ASP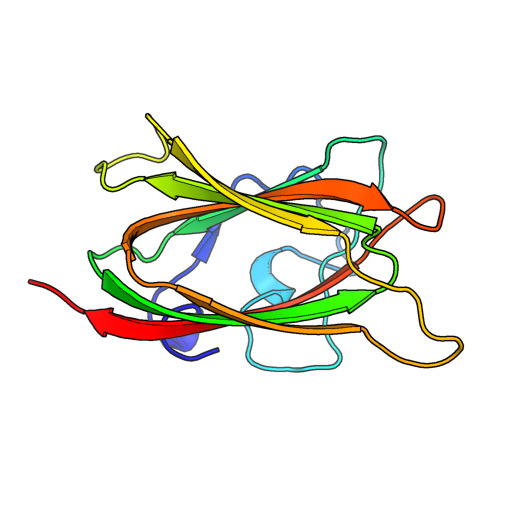 A 1 102 ? 26.749 36.234 27.460 1.00 19.18 92 ASP A N 1
ATOM 721 C CA . ASP A 1 102 ? 28.068 35.747 27.833 1.00 19.91 92 ASP A CA 1
ATOM 722 C C . ASP A 1 102 ? 28.222 36.112 29.299 1.00 19.40 92 ASP A C 1
ATOM 723 O O . ASP A 1 102 ? 28.275 37.290 29.651 1.00 19.97 92 ASP A O 1
ATOM 728 N N . LEU A 1 103 ? 28.265 35.099 30.154 1.00 18.45 93 LEU A N 1
ATOM 729 C CA . LEU A 1 103 ? 28.399 35.320 31.586 1.00 20.45 93 LEU A CA 1
ATOM 730 C C . LEU A 1 103 ? 29.862 35.415 31.989 1.00 20.63 93 LEU A C 1
ATOM 731 O O . LEU A 1 103 ? 30.749 34.978 31.256 1.00 20.30 93 LEU A O 1
ATOM 736 N N . VAL A 1 104 ? 30.111 36.002 33.154 1.00 21.99 94 VAL A N 1
ATOM 737 C CA . VAL A 1 104 ? 31.470 36.146 33.651 1.00 22.12 94 VAL A CA 1
ATOM 738 C C . VAL A 1 104 ? 31.709 35.155 34.781 1.00 21.28 94 VAL A C 1
ATOM 739 O O . VAL A 1 104 ? 30.767 34.729 35.449 1.00 19.82 94 VAL A O 1
ATOM 743 N N . HIS A 1 105 ? 32.969 34.780 34.974 1.00 21.01 95 HIS A N 1
ATOM 744 C CA . HIS A 1 105 ? 33.340 33.860 36.039 1.00 22.08 95 HIS A CA 1
ATOM 745 C C . HIS A 1 105 ? 33.944 34.665 37.183 1.00 22.79 95 HIS A C 1
ATOM 746 O O . HIS A 1 105 ? 34.808 35.514 36.965 1.00 22.62 95 HIS A O 1
ATOM 753 N N . THR A 1 106 ? 33.479 34.398 38.398 1.00 23.34 96 THR A N 1
ATOM 754 C CA . THR A 1 106 ? 33.978 35.082 39.583 1.00 24.81 96 THR A CA 1
ATOM 755 C C . THR A 1 106 ? 34.482 34.019 40.557 1.00 25.11 96 THR A C 1
ATOM 756 O O . THR A 1 106 ? 33.714 33.172 41.012 1.00 23.75 96 THR A O 1
ATOM 760 N N . GLU A 1 107 ? 35.776 34.057 40.856 1.00 26.53 97 GLU A N 1
ATOM 761 C CA . GLU A 1 107 ? 36.387 33.091 41.763 1.00 26.67 97 GLU A CA 1
ATOM 762 C C . GLU A 1 107 ? 35.660 32.960 43.097 1.00 25.05 97 GLU A C 1
ATOM 763 O O . GLU A 1 107 ? 35.430 33.949 43.793 1.00 25.03 97 GLU A O 1
ATOM 769 N N . GLY A 1 108 ? 35.300 31.726 43.438 1.00 23.13 98 GLY A N 1
ATOM 770 C CA . GLY A 1 108 ? 34.622 31.461 44.693 1.00 20.67 98 GLY A CA 1
ATOM 771 C C . GLY A 1 108 ? 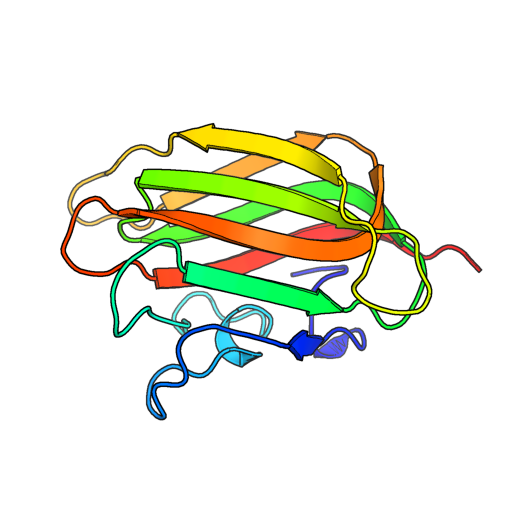33.188 31.942 44.795 1.00 19.25 98 GLY A C 1
ATOM 772 O O . GLY A 1 108 ? 32.612 31.946 45.882 1.00 19.17 98 GLY A O 1
ATOM 773 N N . GLN A 1 109 ? 32.597 32.337 43.672 1.00 17.56 99 GLN A N 1
ATOM 774 C CA . GLN A 1 109 ? 31.226 32.828 43.692 1.00 15.88 99 GLN A CA 1
ATOM 775 C C . GLN A 1 109 ? 30.359 32.205 42.608 1.00 13.65 99 GLN A C 1
ATOM 776 O O . GLN A 1 109 ? 30.843 31.853 41.533 1.00 13.59 99 GLN A O 1
ATOM 782 N N . LEU A 1 110 ? 29.073 32.065 42.901 1.00 12.50 100 LEU A N 1
ATOM 783 C CA . LEU A 1 110 ? 28.142 31.523 41.925 1.00 11.26 100 LEU A CA 1
ATOM 784 C C . LEU A 1 110 ? 27.810 32.674 41.001 1.00 11.04 100 LEU A C 1
ATOM 785 O O . LEU A 1 110 ? 28.079 33.836 41.317 1.00 12.22 100 LEU A O 1
ATOM 790 N N . GLN A 1 111 ? 27.240 32.352 39.850 1.00 10.77 101 GLN A N 1
ATOM 791 C CA . GLN A 1 111 ? 26.853 33.377 38.901 1.00 9.49 101 GLN A CA 1
ATOM 792 C C . GLN A 1 111 ? 25.394 33.705 39.170 1.00 10.71 101 GLN A C 1
ATOM 793 O O . GLN A 1 111 ? 24.579 32.808 39.374 1.00 10.00 101 GLN A O 1
ATOM 799 N N . ASN A 1 112 ? 25.070 34.991 39.185 1.00 11.92 102 ASN A N 1
ATOM 800 C CA . ASN A 1 112 ? 23.699 35.436 39.403 1.00 15.01 102 ASN A CA 1
ATOM 801 C C . ASN A 1 112 ? 23.431 36.489 38.339 1.00 15.81 102 ASN A C 1
ATOM 802 O O . ASN A 1 112 ? 23.940 37.608 38.420 1.00 16.58 102 ASN A O 1
ATOM 807 N N . GLU A 1 113 ? 22.641 36.117 37.336 1.00 15.47 103 GLU A N 1
ATOM 808 C CA . GLU A 1 113 ? 22.339 37.014 36.229 1.00 17.13 103 GLU A CA 1
ATOM 809 C C . GLU A 1 113 ? 20.857 37.325 36.113 1.00 16.61 103 GLU A C 1
ATOM 810 O O . GLU A 1 113 ? 20.018 36.424 36.115 1.00 16.28 103 GLU A O 1
ATOM 816 N N . GLU A 1 114 ? 20.546 38.611 36.012 1.00 15.41 104 GLU A N 1
ATOM 817 C CA . GLU A 1 114 ? 19.174 39.060 35.858 1.00 17.37 104 GLU A CA 1
ATOM 818 C C . GLU A 1 114 ? 19.033 39.549 34.423 1.00 17.17 104 GLU A C 1
ATOM 819 O O . GLU A 1 114 ? 19.873 40.306 33.933 1.00 19.44 104 GLU A O 1
ATOM 825 N N . ILE A 1 115 ? 17.979 39.108 33.747 1.00 16.25 105 ILE A N 1
ATOM 826 C CA . ILE A 1 115 ? 17.747 39.497 32.361 1.00 15.84 105 ILE A CA 1
ATOM 827 C C . ILE A 1 115 ? 16.347 40.080 32.247 1.00 15.30 105 ILE A C 1
ATOM 828 O O . ILE A 1 115 ? 15.361 39.375 32.454 1.00 15.31 105 ILE A O 1
ATOM 833 N N . VAL A 1 116 ? 16.256 41.367 31.924 1.00 14.24 106 VAL A N 1
ATOM 834 C CA . VAL A 1 116 ? 14.957 42.011 31.794 1.00 14.12 106 VAL A CA 1
ATOM 835 C C . VAL A 1 116 ? 14.488 42.024 30.346 1.00 15.09 106 VAL A C 1
ATOM 836 O O . VAL A 1 116 ? 14.886 42.872 29.556 1.00 15.97 106 VAL A O 1
ATOM 840 N N . ALA A 1 117 ? 13.633 41.072 30.005 1.00 17.52 107 ALA A N 1
ATOM 841 C CA . ALA A 1 117 ? 13.108 40.977 28.655 1.00 17.48 107 ALA A CA 1
ATOM 842 C C . ALA A 1 117 ? 11.712 40.394 28.727 1.00 17.71 107 ALA A C 1
ATOM 843 O O . ALA A 1 117 ? 11.418 39.580 29.605 1.00 16.13 107 ALA A O 1
ATOM 845 N N . HIS A 1 118 ? 10.854 40.818 27.806 1.00 19.31 108 HIS A N 1
ATOM 846 C CA . HIS A 1 118 ? 9.485 40.327 27.767 1.00 18.79 108 HIS A CA 1
ATOM 847 C C . HIS A 1 118 ? 9.279 39.299 26.663 1.00 18.29 108 HIS A C 1
ATOM 848 O O . HIS A 1 118 ? 9.936 39.344 25.618 1.00 18.78 108 HIS A O 1
ATOM 855 N N . GLY A 1 119 ? 8.366 38.366 26.906 1.00 14.93 110 GLY A N 1
ATOM 856 C CA . GLY A 1 119 ? 8.072 37.352 25.912 1.00 13.99 110 GLY A CA 1
ATOM 857 C C . GLY A 1 119 ? 7.046 36.342 26.379 1.00 12.75 110 GLY A C 1
ATOM 858 O O . GLY A 1 119 ? 7.011 35.970 27.552 1.00 13.01 110 GLY A O 1
ATOM 859 N N . SER A 1 120 ? 6.195 35.908 25.457 1.00 13.22 111 SER A N 1
ATOM 860 C CA . SER A 1 120 ? 5.180 34.909 25.755 1.00 12.26 111 SER A CA 1
ATOM 861 C C . SER A 1 120 ? 5.823 33.556 25.487 1.00 12.12 111 SER A C 1
ATOM 862 O O . SER A 1 120 ? 6.689 33.437 24.612 1.00 10.35 111 SER A O 1
ATOM 865 N N . ALA A 1 121 ? 5.415 32.537 26.235 1.00 11.11 112 ALA A N 1
ATOM 866 C CA . ALA A 1 121 ? 5.989 31.216 26.025 1.00 11.02 112 ALA A CA 1
ATOM 867 C C . ALA A 1 121 ? 5.255 30.080 26.708 1.00 10.53 112 ALA A C 1
ATOM 868 O O . ALA A 1 121 ? 4.542 30.274 27.689 1.00 10.09 112 ALA A O 1
ATOM 870 N N . THR A 1 122 ? 5.437 28.887 26.154 1.00 9.81 113 THR A N 1
ATOM 871 C CA . THR A 1 122 ? 4.872 27.669 26.714 1.00 9.12 113 THR A CA 1
ATOM 872 C C . THR A 1 122 ? 6.084 26.858 27.161 1.00 9.14 113 THR A C 1
ATOM 873 O O . THR A 1 122 ? 5.983 26.015 28.047 1.00 8.56 113 THR A O 1
ATOM 877 N N . TYR A 1 123 ? 7.231 27.133 26.534 1.00 8.45 114 TYR A N 1
ATOM 878 C CA . TYR A 1 123 ? 8.496 26.459 26.863 1.00 7.53 114 TYR A CA 1
ATOM 879 C C . TYR A 1 123 ? 9.672 27.413 26.684 1.00 7.30 114 TYR A C 1
ATOM 880 O O . TYR A 1 123 ? 9.619 28.343 25.877 1.00 8.00 114 TYR A O 1
ATOM 889 N N . LEU A 1 124 ? 10.738 27.157 27.435 1.00 7.97 115 LEU A N 1
ATOM 890 C CA . LEU A 1 124 ? 11.975 27.918 27.329 1.00 6.79 115 LEU A CA 1
ATOM 891 C C . LEU A 1 124 ? 13.051 26.858 27.173 1.00 8.12 115 LEU A C 1
ATOM 892 O O . LEU A 1 124 ? 13.036 25.842 27.867 1.00 9.25 115 LEU A O 1
ATOM 897 N N . ARG A 1 125 ? 13.965 27.087 26.241 1.00 6.48 116 ARG A N 1
ATOM 898 C CA . ARG A 1 125 ? 15.059 26.164 25.989 1.00 7.16 116 ARG A CA 1
ATOM 899 C C . ARG A 1 125 ? 16.326 26.876 26.433 1.00 8.05 116 ARG A C 1
ATOM 900 O O . ARG A 1 125 ? 16.626 27.961 25.956 1.00 7.17 116 ARG A O 1
ATOM 908 N N . PHE A 1 126 ? 17.053 26.280 27.373 1.00 7.25 117 PHE A N 1
ATOM 909 C CA . PHE A 1 126 ? 18.286 26.882 27.856 1.00 7.06 117 PHE A CA 1
ATOM 910 C C . PHE A 1 126 ? 19.454 26.083 27.342 1.00 5.90 117 PHE A C 1
ATOM 911 O O . PHE A 1 126 ? 19.590 24.901 27.644 1.00 8.98 117 PHE A O 1
ATOM 919 N N . ILE A 1 127 ? 20.312 26.747 26.578 1.00 6.78 118 ILE A N 1
ATOM 920 C CA . ILE A 1 127 ? 21.467 26.101 25.994 1.00 5.65 118 ILE A CA 1
ATOM 921 C C . ILE A 1 127 ? 22.772 26.606 26.582 1.00 5.95 118 ILE A C 1
ATOM 922 O O . ILE A 1 127 ? 23.072 27.801 26.507 1.00 7.31 118 ILE A O 1
ATOM 927 N N . ILE A 1 128 ? 23.534 25.701 27.190 1.00 6.37 119 ILE A N 1
ATOM 928 C CA . ILE A 1 128 ? 24.842 26.065 27.710 1.00 4.50 119 ILE A CA 1
ATOM 929 C C . ILE A 1 128 ? 25.750 25.798 26.511 1.00 5.02 119 ILE A C 1
ATOM 930 O O . ILE A 1 128 ? 26.125 24.665 26.228 1.00 6.75 119 ILE A O 1
ATOM 935 N N . VAL A 1 129 ? 26.060 26.859 25.781 1.00 5.79 120 VAL A N 1
ATOM 936 C CA . VAL A 1 129 ? 26.890 26.763 24.589 1.00 5.04 120 VAL A CA 1
ATOM 937 C C . VAL A 1 129 ? 28.337 26.407 24.914 1.00 6.04 120 VAL A C 1
ATOM 938 O O . VAL A 1 129 ? 28.969 25.627 24.202 1.00 4.98 120 VAL A O 1
ATOM 942 N N . SER A 1 130 ? 28.852 26.974 26.000 1.00 5.40 121 SER A N 1
ATOM 943 C CA . SER A 1 130 ? 30.231 26.726 26.410 1.00 6.10 121 SER A CA 1
ATOM 944 C C . SER A 1 130 ? 30.351 26.960 27.905 1.00 5.61 121 SER A C 1
ATOM 945 O O . SER A 1 130 ? 29.483 27.583 28.513 1.00 6.02 121 SER A O 1
ATOM 948 N N . ALA A 1 131 ? 31.440 26.470 28.481 1.00 6.42 122 ALA A N 1
ATOM 949 C CA . ALA A 1 131 ? 31.677 26.598 29.911 1.00 7.01 122 ALA A CA 1
ATOM 950 C C . ALA A 1 131 ? 33.098 27.077 30.169 1.00 8.98 122 ALA A C 1
ATOM 951 O O . ALA A 1 131 ? 33.960 26.991 29.292 1.00 9.90 122 ALA A O 1
ATOM 953 N N . PHE A 1 132 ? 33.327 27.581 31.380 1.00 9.49 123 PHE A N 1
ATOM 954 C CA . PHE A 1 132 ? 34.642 28.065 31.789 1.00 10.75 123 PHE A CA 1
ATOM 955 C C . PHE A 1 132 ? 35.524 26.905 32.233 1.00 11.95 123 PHE A C 1
ATOM 956 O O . PHE A 1 132 ? 36.702 27.091 32.556 1.00 13.69 123 PHE A O 1
ATOM 964 N N . ASP A 1 133 ? 34.947 25.709 32.257 1.00 11.78 124 ASP A N 1
ATOM 965 C CA . ASP A 1 133 ? 35.678 24.508 32.650 1.00 12.06 124 ASP A CA 1
ATOM 966 C C . ASP A 1 133 ? 35.133 23.322 31.851 1.00 12.00 124 ASP A C 1
ATOM 967 O O . ASP A 1 133 ? 34.445 23.506 30.842 1.00 11.13 124 ASP A O 1
ATOM 972 N N . HIS A 1 134 ? 35.433 22.105 32.299 1.00 11.54 125 HIS A N 1
ATOM 973 C CA . HIS A 1 134 ? 34.970 20.903 31.604 1.00 11.16 125 HIS A CA 1
ATOM 974 C C . HIS A 1 134 ? 33.483 20.663 31.813 1.00 11.19 125 HIS A C 1
ATOM 975 O O . HIS A 1 134 ? 32.888 19.809 31.158 1.00 11.94 125 HIS A O 1
ATOM 982 N N . PHE A 1 135 ? 32.893 21.418 32.733 1.00 9.99 126 PHE A N 1
ATOM 983 C CA . PHE A 1 135 ? 31.484 21.266 33.043 1.00 8.41 126 PHE A CA 1
ATOM 984 C C . PHE A 1 135 ? 30.904 22.601 33.471 1.00 7.54 12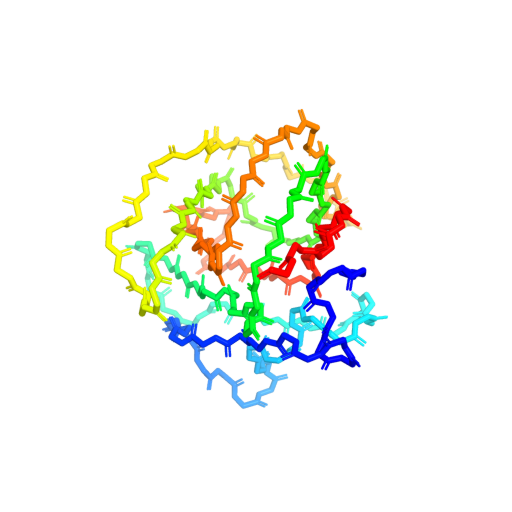6 PHE A C 1
ATOM 985 O O . PHE A 1 135 ? 31.636 23.558 33.715 1.00 7.06 126 PHE A O 1
ATOM 993 N N . ALA A 1 136 ? 29.580 22.656 33.553 1.00 6.83 127 ALA A N 1
ATOM 994 C CA . ALA A 1 136 ? 28.877 23.851 33.999 1.00 7.06 127 ALA A CA 1
ATOM 995 C C . ALA A 1 136 ? 27.677 23.370 34.804 1.00 5.65 127 ALA A C 1
ATOM 996 O O . ALA A 1 136 ? 27.224 22.231 34.639 1.00 5.54 127 ALA A O 1
ATOM 998 N N . SER A 1 137 ? 27.161 24.228 35.674 1.00 4.72 128 SER A N 1
ATOM 999 C CA . SER A 1 137 ? 26.033 23.852 36.514 1.00 5.81 128 SER A CA 1
ATOM 1000 C C . SER A 1 137 ? 24.985 24.939 36.548 1.00 3.89 128 SER A C 1
ATOM 1001 O O . SER A 1 137 ? 25.298 26.114 36.410 1.00 6.14 128 SER A O 1
ATOM 1004 N N . VAL A 1 138 ? 23.734 24.530 36.720 1.00 5.17 129 VAL A N 1
ATOM 1005 C CA . VAL A 1 138 ? 22.638 25.472 36.819 1.00 5.44 129 VAL A CA 1
ATOM 1006 C C . VAL A 1 138 ? 21.933 25.214 38.141 1.00 4.38 129 VAL A C 1
ATOM 1007 O O . VAL A 1 138 ? 21.341 24.157 38.350 1.00 5.31 129 VAL A O 1
ATOM 1011 N N . HIS A 1 139 ? 22.018 26.193 39.034 1.00 5.13 130 HIS A N 1
ATOM 1012 C CA . HIS A 1 139 ? 21.409 26.094 40.352 1.00 6.13 130 HIS A CA 1
ATOM 1013 C C . HIS A 1 139 ? 19.934 26.466 40.342 1.00 6.57 130 HIS A C 1
ATOM 1014 O O . HIS A 1 139 ? 19.122 25.842 41.010 1.00 6.89 130 HIS A O 1
ATOM 1021 N N . SER A 1 140 ? 19.585 27.490 39.582 1.00 7.27 131 SER A N 1
ATOM 1022 C CA . SER A 1 140 ? 18.197 27.916 39.521 1.00 7.86 131 SER A CA 1
ATOM 1023 C C . SER A 1 140 ? 17.919 28.761 38.298 1.00 7.48 131 SER A C 1
ATOM 1024 O O . SER A 1 140 ? 18.801 29.455 37.794 1.00 7.33 131 SER A O 1
ATOM 1027 N N . VAL A 1 141 ? 16.685 28.667 37.819 1.00 7.81 132 VAL A N 1
ATOM 1028 C CA . VAL A 1 141 ? 16.220 29.470 36.705 1.00 7.40 132 VAL A CA 1
ATOM 1029 C C . VAL A 1 141 ? 14.855 29.964 37.149 1.00 8.21 132 VAL A C 1
ATOM 1030 O O . VAL A 1 141 ? 13.985 29.167 37.507 1.00 9.40 132 VAL A O 1
ATOM 1034 N N . SER A 1 142 ? 14.691 31.283 37.154 1.00 9.54 133 SER A N 1
ATOM 1035 C CA . SER A 1 142 ? 13.449 31.915 37.572 1.00 11.86 133 SER A CA 1
ATOM 1036 C C . SER A 1 142 ? 12.892 32.815 36.483 1.00 10.95 133 SER A C 1
ATOM 1037 O O . SER A 1 142 ? 13.639 33.401 35.707 1.00 12.75 133 SER A O 1
ATOM 1040 N N . ALA A 1 143 ? 11.569 32.922 36.441 1.00 12.29 134 ALA A N 1
ATOM 1041 C CA . ALA A 1 143 ? 10.906 33.777 35.469 1.00 13.48 134 ALA A CA 1
ATOM 1042 C C . ALA A 1 143 ? 9.783 34.510 36.181 1.00 14.78 134 ALA A C 1
ATOM 1043 O O . ALA A 1 143 ? 8.967 33.900 36.875 1.00 15.54 134 ALA A O 1
ATOM 1045 N N . GLU A 1 144 ? 9.764 35.828 36.027 1.00 13.70 135 GLU A N 1
ATOM 1046 C CA . GLU A 1 144 ? 8.745 36.663 36.643 1.00 13.74 135 GLU A CA 1
ATOM 1047 C C . GLU A 1 144 ? 7.730 36.991 35.562 1.00 12.26 135 GLU A C 1
ATOM 1048 O O . GLU A 1 144 ? 8.103 37.287 34.433 1.00 11.03 135 GLU A O 1
ATOM 1054 N N . GLY A 1 145 ? 6.450 36.928 35.905 1.00 11.85 136 GLY A N 1
ATOM 1055 C CA . GLY A 1 145 ? 5.433 37.233 34.919 1.00 11.38 136 GLY A CA 1
ATOM 1056 C C . GLY A 1 145 ? 4.047 36.806 35.336 1.00 12.39 136 GLY A C 1
ATOM 1057 O O . GLY A 1 145 ? 3.763 36.642 36.526 1.00 13.41 136 GLY A O 1
ATOM 1058 N N . THR A 1 146 ? 3.185 36.611 34.346 1.00 10.32 137 THR A N 1
ATOM 1059 C CA . THR A 1 146 ? 1.804 36.230 34.592 1.00 12.85 137 THR A CA 1
ATOM 1060 C C . THR A 1 146 ? 1.366 35.080 33.697 1.00 12.80 137 THR A C 1
ATOM 1061 O O . THR A 1 146 ? 1.868 34.921 32.590 1.00 12.32 137 THR A O 1
ATOM 1065 N N . VAL A 1 147 ? 0.420 34.287 34.188 1.00 14.24 138 VAL A N 1
ATOM 1066 C CA . VAL A 1 147 ? -0.123 33.172 33.424 1.00 14.94 138 VAL A CA 1
ATOM 1067 C C . VAL A 1 147 ? -1.264 33.704 32.557 1.00 16.97 138 VAL A C 1
ATOM 1068 O O . VAL A 1 147 ? -2.072 34.516 33.013 1.00 16.88 138 VAL A O 1
ATOM 1072 N N . VAL A 1 148 ? -1.317 33.245 31.312 1.00 19.42 139 VAL A N 1
ATOM 1073 C CA . VAL A 1 148 ? -2.350 33.655 30.365 1.00 22.58 139 VAL A CA 1
ATOM 1074 C C . VAL A 1 148 ? -3.282 32.475 30.104 1.00 24.75 139 VAL A C 1
ATOM 1075 O O . VAL A 1 148 ? -2.822 31.359 29.871 1.00 24.88 139 VAL A O 1
ATOM 1079 N N . SER A 1 149 ? -4.589 32.719 30.145 1.00 26.32 140 SER A N 1
ATOM 1080 C CA . SER A 1 149 ? -5.561 31.653 29.913 1.00 29.19 140 SER A CA 1
ATOM 1081 C C . SER A 1 149 ? -5.992 31.575 28.453 1.00 30.48 140 SER A C 1
ATOM 1082 O O . SER A 1 149 ? -5.729 30.527 27.821 1.00 32.59 140 SER A O 1
#

Solvent-accessible surface area: 7024 Å² total; per-residue (Å²): 94,62,16,0,30,59,96,97,38,5,80,17,44,112,30,74,4,96,33,169,158,44,34,30,113,20,0,2,63,43,56,80,138,42,49,0,17,5,92,34,169,62,93,6,32,0,8,0,6,0,110,66,92,1,123,0,106,70,0,40,5,32,0,54,27,1,62,20,4,45,0,13,27,2,73,30,180,100,36,71,122,44,97,107,46,34,111,74,104,10,109,55,66,144,71,106,74,12,99,44,99,15,113,22,103,5,45,2,10,16,0,69,1,11,0,58,31,17,79,66,165,78,0,2,2,14,17,0,10,1,79,29,94,71,72,152

InterPro domains:
  IPR000421 Coagulation factor 5/8, C-terminal domain [PF00754] (18-125)
  IPR008979 Galactose-binding-like domain superfamily [SSF49785] (5-136)
  IPR033558 Intraflagellar transport protein 25 [PTHR33906] (1-140)

Organism: Homo sapiens (NCBI:txid9606)